Protein AF-A0A7C2IWT2-F1 (afdb_monomer_lite)

InterPro domains:
  IPR010985 Ribbon-helix-helix [SSF47598] (6-44)

Sequence (93 aa):
MPTRSRLNIDLRDERLYKAIKIRAVEEGTTVREIVVAALRQWLRSRNETGKGLNRTAVERLNEVRRRIFGDRVLPGSSADLIREAREERLAQL

Foldseek 3Di:
DPDDDDDDDDPVDPVVVVVLVVVCVVVVHDSVVSVVVVVVVVVVVVVVVVCPCPVVNVVVVVVVCCVVQNPDDDPDDPVVVVVVVVVVVVVVD

Secondary structure (DSSP, 8-state):
-------------HHHHHHHHHHHHHTT--HHHHHHHHHHHHHHHHHHHT-SS-HHHHHHHHHHHHHHHTT-PPSS-HHHHHHHHHHHHHHT-

Radius of gyration: 25.12 Å; chains: 1; bounding box: 66×38×51 Å

pLDDT: mean 79.66, std 15.22, range [42.25, 97.81]

Structure (mmCIF, N/CA/C/O backbone):
data_AF-A0A7C2IWT2-F1
#
_entry.id   AF-A0A7C2IWT2-F1
#
loop_
_atom_site.group_PDB
_atom_site.id
_atom_site.type_symbol
_atom_site.label_atom_id
_atom_site.label_alt_id
_atom_site.label_comp_id
_atom_site.label_asym_id
_atom_site.label_entity_id
_atom_site.label_seq_id
_atom_site.pdbx_PDB_ins_code
_atom_site.Cartn_x
_atom_site.Cartn_y
_atom_site.Cartn_z
_atom_site.occupancy
_atom_site.B_iso_or_equiv
_atom_site.auth_seq_id
_atom_site.auth_comp_id
_atom_site.auth_asym_id
_atom_site.auth_atom_id
_atom_site.pdbx_PDB_model_num
ATOM 1 N N . MET A 1 1 ? -23.699 0.124 -14.379 1.00 42.25 1 MET A N 1
ATOM 2 C CA . MET A 1 1 ? -23.518 0.106 -12.908 1.00 42.25 1 MET A CA 1
ATOM 3 C C . MET A 1 1 ? -22.129 -0.448 -12.623 1.00 42.25 1 MET A C 1
ATOM 5 O O . MET A 1 1 ? -21.848 -1.520 -13.148 1.00 42.25 1 MET A O 1
ATOM 9 N N . PRO A 1 2 ? -21.232 0.242 -11.897 1.00 55.94 2 PRO A N 1
ATOM 10 C CA . PRO A 1 2 ? -19.938 -0.344 -11.549 1.00 55.94 2 PRO A CA 1
ATOM 11 C C . PRO A 1 2 ? -20.156 -1.589 -10.678 1.00 55.94 2 PRO A C 1
ATOM 13 O O . PRO A 1 2 ? -20.848 -1.535 -9.661 1.00 55.94 2 PRO A O 1
ATOM 16 N N . THR A 1 3 ? -19.601 -2.726 -11.093 1.00 65.38 3 THR A N 1
ATOM 17 C CA . THR A 1 3 ? -19.706 -3.998 -10.373 1.00 65.38 3 THR A CA 1
ATOM 18 C C . THR A 1 3 ? -18.810 -3.971 -9.139 1.00 65.38 3 THR A C 1
ATOM 20 O O . THR A 1 3 ? -17.585 -3.865 -9.214 1.00 65.38 3 THR A O 1
ATOM 23 N N . ARG A 1 4 ? -19.427 -4.047 -7.956 1.00 82.00 4 ARG A N 1
ATOM 24 C CA . ARG A 1 4 ? -18.699 -4.074 -6.686 1.00 82.00 4 ARG A CA 1
ATOM 25 C C . ARG A 1 4 ? -18.105 -5.465 -6.469 1.00 82.00 4 ARG A C 1
ATOM 27 O O . ARG A 1 4 ? -18.832 -6.411 -6.193 1.00 82.00 4 ARG A O 1
ATOM 34 N N . SER A 1 5 ? -16.783 -5.569 -6.556 1.00 86.69 5 SER A N 1
ATOM 35 C CA . SER A 1 5 ? -16.046 -6.80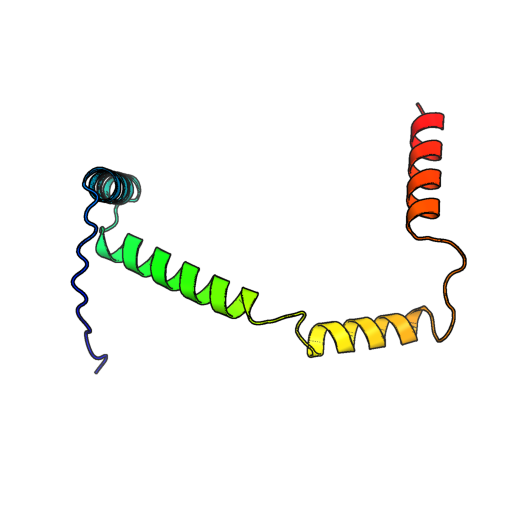7 -6.272 1.00 86.69 5 SER A CA 1
ATOM 36 C C . SER A 1 5 ? -15.569 -6.829 -4.816 1.00 86.69 5 SER A C 1
ATOM 38 O O . SER A 1 5 ? -15.083 -5.814 -4.309 1.00 86.69 5 SER A O 1
ATOM 40 N N . ARG A 1 6 ? -15.717 -7.968 -4.124 1.00 90.31 6 ARG A N 1
ATOM 41 C CA . ARG A 1 6 ? -15.240 -8.171 -2.745 1.00 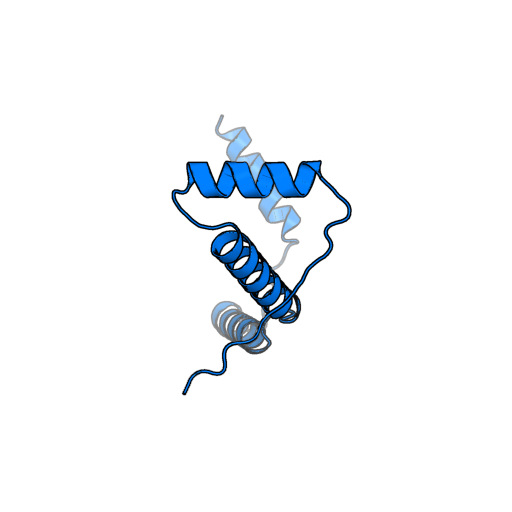90.31 6 ARG A CA 1
ATOM 42 C C . ARG A 1 6 ? -14.098 -9.181 -2.740 1.00 90.31 6 ARG A C 1
ATOM 44 O O . ARG A 1 6 ? -14.228 -10.255 -3.310 1.00 90.31 6 ARG A O 1
ATOM 51 N N . LEU A 1 7 ? -13.017 -8.834 -2.050 1.00 87.38 7 LEU A N 1
ATOM 52 C CA . LEU A 1 7 ? -11.855 -9.688 -1.842 1.00 87.38 7 LEU A CA 1
ATOM 53 C C . LEU A 1 7 ? -11.660 -9.883 -0.335 1.00 87.38 7 LEU A C 1
ATOM 55 O O . LEU A 1 7 ? -11.608 -8.899 0.403 1.00 87.38 7 LEU A O 1
ATOM 59 N N . ASN A 1 8 ? -11.580 -11.136 0.115 1.00 92.88 8 ASN A N 1
ATOM 60 C CA . ASN A 1 8 ? -11.192 -11.479 1.484 1.00 92.88 8 ASN A CA 1
ATOM 61 C C . ASN A 1 8 ? -9.745 -11.986 1.441 1.00 92.88 8 ASN A C 1
ATOM 63 O O . ASN A 1 8 ? -9.443 -12.884 0.659 1.00 92.88 8 ASN A O 1
ATOM 67 N N . ILE A 1 9 ? -8.865 -11.394 2.248 1.00 90.94 9 ILE A N 1
ATOM 68 C CA . ILE A 1 9 ? -7.436 -11.721 2.286 1.00 90.94 9 ILE A CA 1
ATOM 69 C C . ILE A 1 9 ? -7.104 -12.199 3.696 1.00 90.94 9 ILE A C 1
ATOM 71 O O . ILE A 1 9 ? -7.313 -11.459 4.657 1.00 90.94 9 ILE A O 1
ATOM 75 N N . ASP A 1 10 ? -6.585 -13.419 3.806 1.00 94.38 10 ASP A N 1
ATOM 76 C CA . ASP A 1 10 ? -5.933 -13.904 5.021 1.00 94.38 10 ASP A CA 1
ATOM 77 C C . ASP A 1 10 ? -4.455 -13.501 4.969 1.00 94.38 10 ASP A C 1
ATOM 79 O O . ASP A 1 10 ? -3.705 -13.984 4.123 1.00 94.38 10 ASP A O 1
ATOM 83 N N . LEU A 1 11 ? -4.051 -12.570 5.837 1.00 92.88 11 LEU A N 1
ATOM 84 C CA . LEU A 1 11 ? -2.676 -12.069 5.877 1.00 92.88 11 LEU A CA 1
ATOM 85 C C . LEU A 1 11 ? -1.718 -13.035 6.581 1.00 92.88 11 LEU A C 1
ATOM 87 O O . LEU A 1 11 ? -0.517 -12.938 6.353 1.00 92.88 11 LEU A O 1
ATOM 91 N N . ARG A 1 12 ? -2.222 -13.916 7.462 1.00 94.25 12 ARG A N 1
ATOM 92 C CA . ARG A 1 12 ? -1.423 -14.792 8.349 1.00 94.25 12 ARG A CA 1
ATOM 93 C C . ARG A 1 12 ? -0.290 -14.100 9.126 1.00 94.25 12 ARG A C 1
ATOM 95 O O . ARG A 1 12 ? 0.587 -14.767 9.662 1.00 94.25 12 ARG A O 1
ATOM 102 N N . ASP A 1 13 ? -0.335 -12.775 9.222 1.00 95.44 13 ASP A N 1
ATOM 103 C CA . ASP A 1 13 ? 0.630 -11.935 9.920 1.00 95.44 13 ASP A CA 1
ATOM 104 C C . ASP A 1 13 ? -0.125 -10.820 10.654 1.00 95.44 13 ASP A C 1
ATOM 106 O O . ASP A 1 13 ? -0.605 -9.839 10.072 1.00 95.44 13 ASP A O 1
ATOM 110 N N . GLU A 1 14 ? -0.253 -10.991 11.968 1.00 95.88 14 GLU A N 1
ATOM 111 C CA . GLU A 1 14 ? -0.940 -10.034 12.832 1.00 95.88 14 GLU A CA 1
ATOM 112 C C . GLU A 1 14 ? -0.191 -8.696 12.919 1.00 95.88 14 GLU A C 1
ATOM 114 O O . GLU A 1 14 ? -0.816 -7.637 13.040 1.00 95.88 14 GLU A O 1
ATOM 119 N N . ARG A 1 15 ? 1.146 -8.714 12.839 1.00 97.81 15 ARG A N 1
ATOM 120 C CA . ARG A 1 15 ? 1.963 -7.496 12.919 1.00 97.81 15 ARG A CA 1
ATOM 121 C C . ARG A 1 15 ? 1.753 -6.646 11.677 1.00 97.81 15 ARG A C 1
ATOM 123 O O . ARG A 1 15 ? 1.537 -5.441 11.804 1.00 97.81 15 ARG A O 1
ATOM 130 N N . LEU A 1 16 ? 1.720 -7.275 10.503 1.00 96.19 16 LEU A N 1
ATOM 131 C CA . LEU A 1 16 ? 1.399 -6.600 9.249 1.00 96.19 16 LEU A CA 1
ATOM 132 C C . LEU A 1 16 ? -0.001 -5.973 9.296 1.00 96.19 16 LEU A C 1
ATOM 134 O O . LEU A 1 16 ? -0.169 -4.805 8.944 1.00 96.19 16 LEU A O 1
ATOM 138 N N . TYR A 1 17 ? -1.003 -6.704 9.792 1.00 96.38 17 TYR A N 1
ATOM 139 C CA . TYR A 1 17 ? -2.357 -6.162 9.931 1.00 96.38 17 TYR A CA 1
ATOM 140 C C . TYR A 1 17 ? -2.416 -4.942 10.866 1.00 96.38 17 TYR A C 1
ATOM 142 O O . TYR A 1 17 ? -3.073 -3.947 10.544 1.00 96.38 17 TYR A O 1
ATOM 150 N N . LYS A 1 18 ? -1.706 -4.985 12.004 1.00 97.69 18 LYS A N 1
ATOM 151 C CA . LYS A 1 18 ? -1.602 -3.850 12.938 1.00 97.69 18 LYS A CA 1
ATOM 152 C C . LYS A 1 18 ? -0.920 -2.646 12.297 1.00 97.69 18 LYS A C 1
ATOM 154 O O . LYS A 1 18 ? -1.438 -1.541 12.424 1.00 97.69 18 LYS A O 1
ATOM 159 N N . ALA A 1 19 ? 0.177 -2.853 11.571 1.00 97.56 19 ALA A N 1
ATOM 160 C CA . ALA A 1 19 ? 0.877 -1.778 10.872 1.00 97.56 19 ALA A CA 1
ATOM 161 C C . ALA A 1 19 ? -0.032 -1.078 9.847 1.00 97.56 19 ALA A C 1
ATOM 163 O O . ALA A 1 19 ? -0.119 0.148 9.833 1.00 97.56 19 ALA A O 1
ATOM 164 N N . ILE A 1 20 ? -0.788 -1.849 9.055 1.00 96.56 20 ILE A N 1
ATOM 165 C CA . ILE A 1 20 ? -1.757 -1.300 8.092 1.00 96.56 20 ILE A CA 1
ATOM 166 C C . ILE A 1 20 ? -2.850 -0.495 8.812 1.00 96.5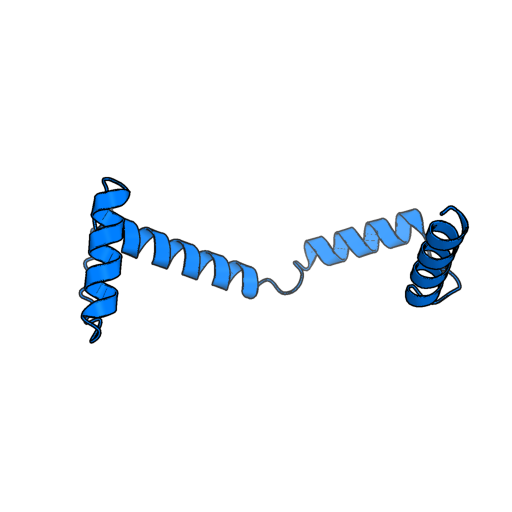6 20 ILE A C 1
ATOM 168 O O . ILE A 1 20 ? -3.241 0.573 8.347 1.00 96.56 20 ILE A O 1
ATOM 172 N N . LYS A 1 21 ? -3.344 -0.988 9.954 1.00 96.75 21 LYS A N 1
ATOM 173 C CA . LYS A 1 21 ? -4.345 -0.282 10.765 1.00 96.75 21 LYS A CA 1
ATOM 174 C C . LYS A 1 21 ? -3.832 1.039 11.325 1.00 96.75 21 LYS A C 1
ATOM 176 O O . LYS A 1 21 ? -4.544 2.031 11.224 1.00 96.75 21 LYS A O 1
ATOM 181 N N . ILE A 1 22 ? -2.632 1.048 11.903 1.00 97.81 22 ILE A N 1
ATOM 182 C CA . ILE A 1 22 ? -2.006 2.268 12.431 1.00 97.81 22 ILE A CA 1
ATOM 183 C C . ILE A 1 22 ? -1.893 3.295 11.309 1.00 97.81 22 ILE A C 1
ATOM 185 O O . ILE A 1 22 ? -2.366 4.418 11.458 1.00 97.81 22 ILE A O 1
ATOM 189 N N . ARG A 1 23 ? -1.394 2.870 10.145 1.00 97.38 23 ARG A N 1
ATOM 190 C CA . ARG A 1 23 ? -1.255 3.752 8.991 1.00 97.38 23 ARG A CA 1
ATOM 191 C C . ARG A 1 23 ? -2.586 4.336 8.517 1.00 97.38 23 ARG A C 1
ATOM 193 O O . ARG A 1 23 ? -2.649 5.509 8.174 1.00 97.38 23 ARG A O 1
ATOM 200 N N . ALA A 1 24 ? -3.653 3.537 8.537 1.00 97.19 24 ALA A N 1
ATOM 201 C CA . ALA A 1 24 ? -4.994 4.001 8.185 1.00 97.19 24 ALA A CA 1
ATOM 202 C C . ALA A 1 24 ? -5.479 5.118 9.123 1.00 97.19 24 ALA A C 1
ATOM 204 O O . ALA A 1 24 ? -6.052 6.098 8.657 1.00 97.19 24 ALA A O 1
ATOM 205 N N . VAL A 1 25 ? -5.208 4.994 10.427 1.00 97.81 25 VAL A N 1
ATOM 206 C CA . VAL A 1 25 ? -5.538 6.031 11.416 1.00 97.81 25 VAL A CA 1
ATOM 207 C C . VAL A 1 25 ? -4.707 7.292 11.187 1.00 97.81 25 VAL A C 1
ATOM 209 O O . VAL A 1 25 ? -5.274 8.380 11.149 1.00 97.81 25 VAL A O 1
ATOM 212 N N . GLU A 1 26 ? -3.393 7.153 10.994 1.00 97.44 26 GLU A N 1
ATOM 213 C CA . GLU A 1 26 ? -2.483 8.281 10.740 1.00 97.44 26 GLU A CA 1
ATOM 214 C C . GLU A 1 26 ? -2.872 9.085 9.491 1.00 97.44 26 GLU A C 1
ATOM 216 O O . GLU A 1 26 ? -2.792 10.310 9.494 1.00 97.44 26 GLU A O 1
ATOM 221 N N . GLU A 1 27 ? -3.310 8.406 8.428 1.00 96.19 27 GLU A N 1
ATOM 222 C CA . GLU A 1 27 ? -3.699 9.031 7.158 1.00 96.19 27 GLU A CA 1
ATOM 223 C C . GLU A 1 27 ? -5.186 9.437 7.101 1.00 96.19 27 GLU A C 1
ATOM 225 O O . GLU A 1 27 ? -5.637 9.960 6.082 1.00 96.19 27 GLU A O 1
ATOM 230 N N . GLY A 1 28 ? -5.968 9.202 8.164 1.00 97.31 28 GLY A N 1
ATOM 231 C CA . GLY A 1 28 ? -7.403 9.511 8.182 1.00 97.31 28 GLY A CA 1
ATOM 232 C C . GLY A 1 28 ? -8.209 8.742 7.125 1.00 97.31 28 GLY A C 1
ATOM 233 O O . GLY A 1 28 ? -9.194 9.251 6.594 1.00 97.31 28 GLY A O 1
ATOM 234 N N . THR A 1 29 ? -7.782 7.521 6.797 1.00 97.19 29 THR A N 1
ATOM 235 C CA . THR A 1 29 ? -8.330 6.679 5.723 1.00 97.19 29 THR A CA 1
ATOM 236 C C . THR A 1 29 ? -8.724 5.295 6.253 1.00 97.19 29 THR A C 1
ATOM 238 O O . THR A 1 29 ? -8.598 4.983 7.438 1.00 97.19 29 THR A O 1
ATOM 241 N N . THR A 1 30 ? -9.240 4.425 5.389 1.00 96.94 30 THR A N 1
ATOM 242 C CA . THR A 1 30 ? -9.610 3.055 5.749 1.00 96.94 30 THR A CA 1
ATOM 243 C C . THR A 1 30 ? -8.542 2.042 5.335 1.00 96.94 30 THR A C 1
ATOM 245 O O . THR A 1 30 ? -7.853 2.190 4.328 1.00 96.94 30 THR A O 1
ATOM 248 N N . VAL A 1 31 ? -8.481 0.908 6.045 1.00 95.56 31 VAL A N 1
ATOM 249 C CA . VAL A 1 31 ? -7.647 -0.249 5.651 1.00 95.56 31 VAL A CA 1
ATOM 250 C C . VAL A 1 31 ? -7.918 -0.672 4.202 1.00 95.56 31 VAL A C 1
ATOM 252 O O . VAL A 1 31 ? -7.001 -1.059 3.481 1.00 95.56 31 VAL A O 1
ATOM 255 N N . ARG A 1 32 ? -9.177 -0.578 3.749 1.00 94.69 32 ARG A N 1
ATOM 256 C CA . ARG A 1 32 ? -9.546 -0.877 2.362 1.00 94.69 32 ARG A CA 1
ATOM 257 C C . ARG A 1 32 ? -8.822 0.046 1.388 1.00 94.69 32 ARG A C 1
ATOM 259 O O . ARG A 1 32 ? -8.307 -0.443 0.390 1.00 94.69 32 ARG A O 1
ATOM 266 N N . GLU A 1 33 ? -8.822 1.347 1.644 1.00 95.56 33 GLU A N 1
ATOM 267 C CA . GLU A 1 33 ? -8.206 2.336 0.757 1.00 95.56 33 GLU A CA 1
ATOM 268 C C . GLU A 1 33 ? -6.695 2.144 0.679 1.00 95.56 33 GLU A C 1
ATOM 270 O O . GLU A 1 33 ? -6.173 2.078 -0.434 1.00 95.56 33 GLU A O 1
ATOM 275 N N . ILE A 1 34 ? -6.024 1.909 1.814 1.00 96.12 34 ILE A N 1
ATOM 276 C CA . ILE A 1 34 ? -4.591 1.576 1.840 1.00 96.12 34 ILE A CA 1
ATOM 277 C C . ILE A 1 34 ? -4.297 0.332 1.002 1.00 96.12 34 ILE A C 1
ATOM 279 O O . ILE A 1 34 ? -3.446 0.366 0.113 1.00 96.12 34 ILE A O 1
ATOM 283 N N . VAL A 1 35 ? -5.015 -0.769 1.243 1.00 95.00 35 VAL A N 1
ATOM 284 C CA . VAL A 1 35 ? -4.775 -2.033 0.528 1.00 95.00 35 VAL A CA 1
ATOM 285 C C . VAL A 1 35 ? -5.053 -1.876 -0.969 1.00 95.00 35 VAL A C 1
ATOM 287 O O . VAL A 1 35 ? -4.267 -2.334 -1.795 1.00 95.00 35 VAL A O 1
ATOM 290 N N . VAL A 1 36 ? -6.134 -1.189 -1.349 1.00 94.69 36 VAL A N 1
ATOM 291 C CA . VAL A 1 36 ? -6.459 -0.930 -2.761 1.00 94.69 36 VAL A CA 1
ATOM 292 C C . VAL A 1 36 ? -5.396 -0.050 -3.421 1.00 94.69 36 VAL A C 1
ATOM 294 O O . VAL A 1 36 ? -4.994 -0.334 -4.552 1.00 94.69 36 VAL A O 1
ATOM 297 N N . ALA A 1 37 ? -4.927 1.000 -2.746 1.00 94.25 37 ALA A N 1
ATOM 298 C CA . ALA A 1 37 ? -3.881 1.880 -3.255 1.00 94.25 37 ALA A CA 1
ATOM 299 C C . ALA A 1 37 ? -2.563 1.122 -3.464 1.00 94.25 37 ALA A C 1
ATOM 301 O O . ALA A 1 37 ? -1.985 1.205 -4.551 1.00 94.25 37 ALA A O 1
ATOM 302 N N . ALA A 1 38 ? -2.155 0.316 -2.480 1.00 94.06 38 ALA A N 1
ATOM 303 C CA . ALA A 1 38 ? -0.961 -0.518 -2.549 1.00 94.06 38 ALA A CA 1
ATOM 304 C C . ALA A 1 38 ? -1.038 -1.534 -3.700 1.00 94.06 38 ALA A C 1
ATOM 306 O O . ALA A 1 38 ? -0.113 -1.627 -4.504 1.00 94.06 38 ALA A O 1
ATOM 307 N N . LEU A 1 39 ? -2.169 -2.237 -3.854 1.00 93.81 39 LEU A N 1
ATOM 308 C CA . LEU A 1 39 ? -2.380 -3.180 -4.959 1.00 93.81 39 LEU A CA 1
ATOM 309 C C . LEU A 1 39 ? -2.335 -2.484 -6.325 1.00 93.81 39 LEU A C 1
ATOM 311 O O . LEU A 1 39 ? -1.711 -2.989 -7.256 1.00 93.81 39 LEU A O 1
ATOM 315 N N . ARG A 1 40 ? -2.949 -1.302 -6.458 1.00 93.44 40 ARG A N 1
ATOM 316 C CA . ARG A 1 40 ? -2.886 -0.509 -7.697 1.00 93.44 40 ARG A CA 1
ATOM 317 C C . ARG A 1 40 ? -1.462 -0.062 -8.012 1.00 93.44 40 ARG A C 1
ATOM 319 O O . ARG A 1 40 ? -1.055 -0.128 -9.168 1.00 93.44 40 ARG A O 1
ATOM 326 N N . GLN A 1 41 ? -0.720 0.406 -7.012 1.00 92.38 41 GLN A N 1
ATOM 327 C CA . GLN A 1 41 ? 0.676 0.805 -7.177 1.00 92.38 41 GLN A CA 1
ATOM 328 C C . GLN A 1 41 ? 1.542 -0.382 -7.591 1.00 92.38 41 GLN A C 1
ATOM 330 O O . GLN A 1 41 ? 2.317 -0.258 -8.533 1.00 92.38 41 GLN A O 1
ATOM 335 N N . TRP A 1 42 ? 1.362 -1.532 -6.946 1.00 90.50 42 TRP A N 1
ATOM 336 C CA . TRP A 1 42 ? 2.071 -2.760 -7.280 1.00 90.50 42 TRP A CA 1
ATOM 337 C C . TRP A 1 42 ? 1.761 -3.250 -8.703 1.00 90.50 42 TRP A C 1
ATOM 339 O O . TRP A 1 42 ? 2.668 -3.616 -9.445 1.00 90.50 42 TRP A O 1
ATOM 349 N N . LEU A 1 43 ? 0.500 -3.194 -9.142 1.00 87.31 43 LEU A N 1
ATOM 350 C CA . LEU A 1 43 ? 0.135 -3.529 -10.524 1.00 87.31 43 LEU A CA 1
ATOM 351 C C . LEU A 1 43 ? 0.755 -2.554 -11.534 1.00 87.31 43 LEU A C 1
ATOM 353 O O . LEU A 1 43 ? 1.252 -2.981 -12.574 1.00 87.31 43 LEU A O 1
ATOM 357 N N . ARG A 1 44 ? 0.763 -1.247 -11.231 1.00 87.38 44 ARG A N 1
ATOM 358 C CA . ARG A 1 44 ? 1.427 -0.242 -12.077 1.00 87.38 44 ARG A CA 1
ATOM 359 C C . ARG A 1 44 ? 2.926 -0.493 -12.176 1.00 87.38 44 ARG A C 1
ATOM 361 O O . ARG A 1 44 ? 3.435 -0.541 -13.290 1.00 87.38 44 ARG A O 1
ATOM 368 N N . SER A 1 45 ? 3.604 -0.732 -11.053 1.00 83.88 45 SER A N 1
ATOM 369 C CA . SER A 1 45 ? 5.044 -0.993 -11.064 1.00 83.88 45 SER A CA 1
ATOM 370 C C . SER A 1 45 ? 5.379 -2.264 -11.843 1.00 83.88 45 SER A C 1
ATOM 372 O O . SER A 1 45 ? 6.367 -2.288 -12.567 1.00 83.88 45 SER A O 1
ATOM 374 N N . ARG A 1 46 ? 4.531 -3.300 -11.809 1.00 74.88 46 ARG A N 1
ATOM 375 C CA . ARG A 1 46 ? 4.691 -4.500 -12.650 1.00 74.88 46 ARG A CA 1
ATOM 376 C C . ARG A 1 46 ? 4.472 -4.223 -14.139 1.00 74.88 46 ARG A C 1
ATOM 378 O O . ARG A 1 46 ? 5.242 -4.719 -14.957 1.00 74.88 46 ARG A O 1
ATOM 385 N N . ASN A 1 47 ? 3.491 -3.395 -14.488 1.00 63.12 47 ASN A N 1
ATOM 386 C CA . ASN A 1 47 ? 3.264 -2.965 -15.872 1.00 63.12 47 ASN A CA 1
ATOM 387 C C . ASN A 1 47 ? 4.397 -2.070 -16.406 1.00 63.12 47 ASN A C 1
ATOM 389 O O . ASN A 1 47 ? 4.677 -2.074 -17.603 1.00 63.12 47 ASN A O 1
ATOM 393 N N . GLU A 1 48 ? 5.067 -1.325 -15.528 1.00 58.44 48 GLU A N 1
ATOM 394 C CA . GLU A 1 48 ? 6.256 -0.531 -15.855 1.00 58.44 48 GLU A CA 1
ATOM 395 C C . GLU A 1 48 ? 7.512 -1.406 -15.956 1.00 58.44 48 GLU A C 1
ATOM 397 O O . GLU A 1 48 ? 8.287 -1.248 -16.893 1.00 58.44 48 GLU A O 1
ATOM 402 N N . THR A 1 49 ? 7.664 -2.403 -15.080 1.00 52.41 49 THR A N 1
ATOM 403 C CA . THR A 1 49 ? 8.796 -3.352 -15.108 1.00 52.41 49 THR A CA 1
ATOM 404 C C . THR A 1 49 ? 8.715 -4.317 -16.305 1.00 52.41 49 THR A C 1
ATOM 406 O O . THR A 1 49 ? 9.733 -4.837 -16.751 1.00 52.41 49 THR A O 1
ATOM 409 N N . GLY A 1 50 ? 7.519 -4.532 -16.872 1.00 48.03 50 GLY A N 1
ATOM 410 C CA . GLY A 1 50 ? 7.303 -5.278 -18.121 1.00 48.03 50 GLY A CA 1
ATOM 411 C C . GLY A 1 50 ? 7.525 -4.463 -19.403 1.00 48.03 50 GLY A C 1
ATOM 412 O O . GLY A 1 50 ? 7.599 -5.038 -20.488 1.00 48.03 50 GLY A O 1
ATOM 413 N N . LYS A 1 51 ? 7.681 -3.136 -19.308 1.00 49.69 51 LYS A N 1
ATOM 414 C CA . LYS A 1 51 ? 8.198 -2.316 -20.408 1.00 49.69 51 LYS A CA 1
ATOM 415 C C . LYS A 1 51 ? 9.717 -2.289 -20.302 1.00 49.69 51 LYS A C 1
ATOM 417 O O . LYS A 1 51 ? 10.304 -1.274 -19.933 1.00 49.69 51 LYS A O 1
ATOM 422 N N . GLY A 1 52 ? 10.359 -3.401 -20.675 1.00 50.19 52 GLY A N 1
ATOM 423 C CA . GLY A 1 52 ? 11.737 -3.324 -21.158 1.00 50.19 52 GLY A CA 1
ATOM 424 C C . GLY A 1 52 ? 11.816 -2.141 -22.119 1.00 50.19 52 GLY A C 1
ATOM 425 O O . GLY A 1 52 ? 10.921 -2.025 -22.957 1.00 50.19 52 GLY A O 1
ATOM 426 N N . LEU A 1 53 ? 12.765 -1.226 -21.867 1.00 53.94 53 LEU A N 1
ATOM 427 C CA . LEU A 1 53 ? 13.049 -0.001 -22.626 1.00 53.94 53 LEU A CA 1
ATOM 428 C C . LEU A 1 53 ? 12.042 0.215 -23.759 1.00 53.94 53 LEU A C 1
ATOM 430 O O . LEU A 1 53 ? 12.214 -0.378 -24.823 1.00 53.94 53 LEU A O 1
ATOM 43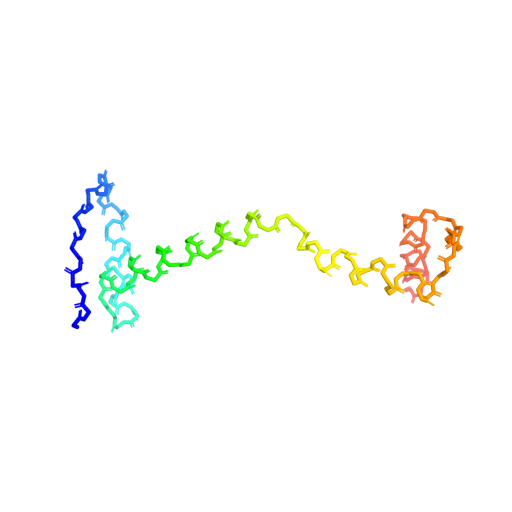4 N N . ASN A 1 54 ? 10.960 0.970 -23.495 1.00 60.53 54 ASN A N 1
ATOM 435 C CA . ASN A 1 54 ? 9.867 1.185 -24.451 1.00 60.53 54 ASN A CA 1
ATOM 436 C C . ASN A 1 54 ? 10.467 1.315 -25.855 1.00 60.53 54 ASN A C 1
ATOM 438 O O . ASN A 1 54 ? 11.273 2.216 -26.076 1.00 60.53 54 ASN A O 1
ATOM 442 N N . ARG A 1 55 ? 10.135 0.398 -26.771 1.00 60.22 55 ARG A N 1
ATOM 443 C CA . ARG A 1 55 ? 10.710 0.358 -28.121 1.00 60.22 55 ARG A CA 1
ATOM 444 C C . ARG A 1 55 ? 10.680 1.739 -28.778 1.00 60.22 55 ARG A C 1
ATOM 446 O O . ARG A 1 55 ? 11.668 2.149 -29.366 1.00 60.22 55 ARG A O 1
ATOM 453 N N . THR A 1 56 ? 9.622 2.508 -28.535 1.00 64.44 56 THR A N 1
ATOM 454 C CA . THR A 1 56 ? 9.486 3.899 -28.977 1.00 64.44 56 THR A CA 1
ATOM 455 C C . THR A 1 56 ? 10.499 4.853 -28.330 1.00 64.44 56 THR A C 1
ATOM 457 O O . THR A 1 56 ? 10.986 5.768 -28.982 1.00 64.44 56 THR A O 1
ATOM 460 N N . ALA A 1 57 ? 10.834 4.672 -27.052 1.00 67.75 57 ALA A N 1
ATOM 461 C CA . ALA A 1 57 ? 11.888 5.432 -26.378 1.00 67.75 57 ALA A CA 1
ATOM 462 C C . ALA A 1 57 ? 13.285 5.061 -26.905 1.00 67.75 57 ALA A C 1
ATOM 464 O O . ALA A 1 57 ? 14.107 5.951 -27.094 1.00 67.75 57 ALA A O 1
ATOM 465 N N . VAL A 1 58 ? 13.533 3.782 -27.206 1.00 72.19 58 VAL A N 1
ATOM 466 C CA . VAL A 1 58 ? 14.785 3.320 -27.839 1.00 72.19 58 VAL A CA 1
ATOM 467 C C . VAL A 1 58 ? 14.900 3.832 -29.272 1.00 72.19 58 VAL A C 1
ATOM 469 O O . VAL A 1 58 ? 15.960 4.296 -29.679 1.00 72.19 58 VAL A O 1
ATOM 472 N N . GLU A 1 59 ? 13.813 3.794 -30.036 1.00 75.31 59 GLU A N 1
ATOM 473 C CA . GLU A 1 59 ? 13.752 4.308 -31.404 1.00 75.31 59 GLU A CA 1
ATOM 474 C C . GLU A 1 59 ? 13.973 5.822 -31.430 1.00 75.31 59 GLU A C 1
ATOM 476 O O . GLU A 1 59 ? 14.834 6.281 -32.177 1.00 75.31 59 GLU A O 1
ATOM 481 N N . ARG A 1 60 ? 13.315 6.582 -30.542 1.00 75.44 60 ARG A N 1
ATOM 482 C CA . ARG A 1 60 ? 13.575 8.023 -30.371 1.00 75.44 60 ARG A CA 1
ATOM 483 C C . ARG A 1 60 ? 15.014 8.300 -29.952 1.00 75.44 60 ARG A C 1
ATOM 485 O O . ARG A 1 60 ? 15.629 9.220 -30.479 1.00 75.44 60 ARG A O 1
ATOM 492 N N . LEU A 1 61 ? 15.577 7.510 -29.037 1.00 76.62 61 LEU A N 1
ATOM 493 C CA . LEU A 1 61 ? 16.973 7.657 -28.625 1.00 76.62 61 LEU A CA 1
ATOM 494 C C . LEU A 1 61 ? 17.927 7.406 -29.802 1.00 76.62 61 LEU A C 1
ATOM 496 O O . LEU A 1 61 ? 18.858 8.177 -30.007 1.00 76.62 61 LEU A O 1
ATOM 500 N N . ASN A 1 62 ? 17.673 6.373 -30.608 1.00 76.56 62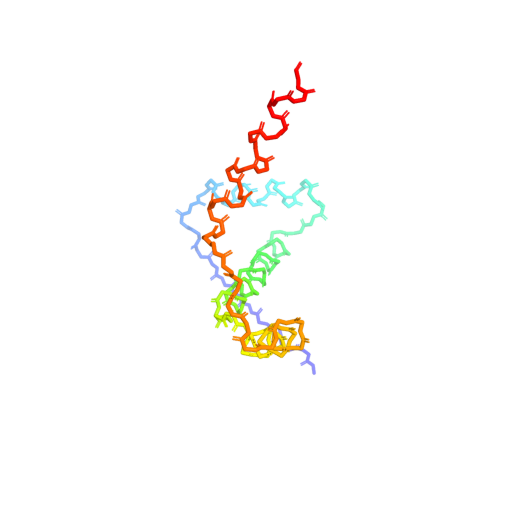 ASN A N 1
ATOM 501 C CA . ASN A 1 62 ? 18.471 6.043 -31.790 1.00 76.56 62 ASN A CA 1
ATOM 502 C C . ASN A 1 62 ? 18.311 7.062 -32.927 1.00 76.56 62 ASN A C 1
ATOM 504 O O . ASN A 1 62 ? 19.253 7.287 -33.687 1.00 76.56 62 ASN A O 1
ATOM 508 N N . GLU A 1 63 ? 17.135 7.669 -33.069 1.00 81.00 63 GLU A N 1
ATOM 509 C CA . GLU A 1 63 ? 16.882 8.767 -34.003 1.00 81.00 63 GLU A CA 1
ATOM 510 C C . GLU A 1 63 ? 17.638 10.027 -33.578 1.00 81.00 63 GLU A C 1
ATOM 512 O O . GLU A 1 63 ? 18.388 10.594 -34.371 1.00 81.00 63 GLU A O 1
ATOM 517 N N . VAL A 1 64 ? 17.535 10.414 -32.304 1.00 80.56 64 VAL A N 1
ATOM 518 C CA . VAL A 1 64 ? 18.280 11.548 -31.745 1.00 80.56 64 VAL A CA 1
ATOM 519 C C . VAL A 1 64 ? 19.786 11.307 -31.839 1.00 80.56 64 VAL A C 1
ATOM 521 O O . VAL A 1 64 ? 20.514 12.201 -32.266 1.00 80.56 64 VAL A O 1
ATOM 524 N N . ARG A 1 65 ? 20.259 10.092 -31.527 1.00 76.19 65 ARG A N 1
ATOM 525 C CA . ARG A 1 65 ? 21.671 9.714 -31.664 1.00 76.19 65 ARG A CA 1
ATOM 526 C C . ARG A 1 65 ? 22.151 9.869 -33.103 1.00 76.19 65 ARG A C 1
ATOM 528 O O . ARG A 1 65 ? 23.177 10.501 -33.311 1.00 76.19 65 ARG A O 1
ATOM 535 N N . ARG A 1 66 ? 21.415 9.345 -34.089 1.00 77.75 66 ARG A N 1
ATOM 536 C CA . ARG A 1 66 ? 21.766 9.503 -35.512 1.00 77.75 66 ARG A CA 1
ATOM 537 C C . ARG A 1 66 ? 21.709 10.955 -35.966 1.00 77.75 66 ARG A C 1
ATOM 539 O O . ARG A 1 66 ? 22.563 11.377 -36.730 1.00 77.75 66 ARG A O 1
ATOM 546 N N . ARG A 1 67 ? 20.749 11.743 -35.486 1.00 78.00 67 ARG A N 1
ATOM 547 C CA . ARG A 1 67 ? 20.658 13.163 -35.842 1.00 78.00 67 ARG A CA 1
ATOM 548 C C . ARG A 1 67 ? 21.838 13.973 -35.303 1.00 78.00 67 ARG A C 1
ATOM 550 O O . ARG A 1 67 ? 22.323 14.857 -35.994 1.00 78.00 67 ARG A O 1
ATOM 557 N N . ILE A 1 68 ? 22.266 13.697 -34.071 1.00 77.06 68 ILE A N 1
ATOM 558 C CA . ILE A 1 68 ? 23.329 14.458 -33.398 1.00 77.06 68 ILE A CA 1
ATOM 559 C C . ILE A 1 68 ? 24.720 13.954 -33.802 1.00 77.06 68 ILE A C 1
ATOM 561 O O . ILE A 1 68 ? 25.614 14.758 -34.043 1.00 77.06 68 ILE A O 1
ATOM 565 N N . PHE A 1 69 ? 24.906 12.636 -33.885 1.00 72.25 69 PHE A N 1
ATOM 566 C CA . PHE A 1 69 ? 26.216 12.009 -34.075 1.00 72.25 69 PHE A CA 1
ATOM 567 C C . PHE A 1 69 ? 26.389 11.333 -35.446 1.00 72.25 69 PHE A C 1
ATOM 569 O O . PHE A 1 69 ? 27.503 10.949 -35.792 1.00 72.25 69 PHE A O 1
ATOM 576 N N . GLY A 1 70 ? 25.336 11.203 -36.261 1.00 73.56 70 GLY A N 1
ATOM 577 C CA . GLY A 1 70 ? 25.400 10.488 -37.542 1.00 73.56 70 GLY A CA 1
ATOM 578 C C . GLY A 1 70 ? 25.851 9.036 -37.357 1.00 73.56 70 GLY A C 1
ATOM 579 O O . GLY A 1 70 ? 25.363 8.343 -36.461 1.00 73.56 70 GLY A O 1
ATOM 580 N N . ASP A 1 71 ? 26.826 8.619 -38.170 1.00 66.50 71 ASP A N 1
ATOM 581 C CA . ASP A 1 71 ? 27.555 7.343 -38.052 1.00 66.50 71 ASP A CA 1
ATOM 582 C C . ASP A 1 71 ? 28.873 7.470 -37.265 1.00 66.50 71 ASP A C 1
ATOM 584 O O . ASP A 1 71 ? 29.670 6.531 -37.205 1.00 66.50 71 ASP A O 1
ATOM 588 N N . ARG A 1 72 ? 29.146 8.629 -36.651 1.00 60.84 72 ARG A N 1
ATOM 589 C CA . ARG A 1 72 ? 30.376 8.815 -35.880 1.00 60.84 72 ARG A CA 1
ATOM 590 C C . ARG A 1 72 ? 30.251 8.122 -34.530 1.00 60.84 72 ARG A C 1
ATOM 592 O O . ARG A 1 72 ? 29.490 8.539 -33.659 1.00 60.84 72 ARG A O 1
ATOM 599 N N . VAL A 1 73 ? 31.059 7.087 -34.340 1.00 59.69 73 VAL A N 1
ATOM 600 C CA . VAL A 1 73 ? 31.405 6.602 -33.005 1.00 59.69 73 VAL A CA 1
ATOM 601 C C . VAL A 1 73 ? 32.310 7.662 -32.384 1.00 59.69 73 VAL A C 1
ATOM 603 O O . VAL A 1 73 ? 33.360 7.977 -32.943 1.00 59.69 73 VAL A O 1
ATOM 606 N N . LEU A 1 74 ? 31.881 8.263 -31.271 1.00 58.09 74 LEU A N 1
ATOM 607 C CA . LEU A 1 74 ? 32.738 9.175 -30.518 1.00 58.09 74 LEU A CA 1
ATOM 608 C C . LEU A 1 74 ? 33.989 8.395 -30.082 1.00 58.09 74 LEU A C 1
ATOM 610 O O . LEU A 1 74 ? 33.838 7.322 -29.491 1.00 58.09 74 LEU A O 1
ATOM 614 N N . PRO A 1 75 ? 35.203 8.869 -30.402 1.00 54.12 75 PRO A N 1
ATOM 615 C CA . PRO A 1 75 ? 36.412 8.204 -29.951 1.00 54.12 75 PRO A CA 1
ATOM 616 C C . PRO A 1 75 ? 36.518 8.323 -28.426 1.00 54.12 75 PRO A C 1
ATOM 618 O O . PRO A 1 75 ? 36.311 9.398 -27.869 1.00 54.12 75 PRO A O 1
ATOM 621 N N . GLY A 1 76 ? 36.848 7.210 -27.770 1.00 61.16 76 GLY A N 1
ATOM 622 C CA . GLY A 1 76 ? 37.053 7.139 -26.320 1.00 61.16 76 GLY A CA 1
ATOM 623 C C . GLY A 1 76 ? 35.940 6.401 -25.573 1.00 61.16 76 GLY A C 1
ATOM 624 O O . GLY A 1 76 ? 34.759 6.477 -25.917 1.00 61.16 76 GLY A O 1
ATOM 625 N N . SER A 1 77 ? 36.324 5.652 -24.535 1.00 70.88 77 SER A N 1
ATOM 626 C CA . SER A 1 77 ? 35.361 5.024 -23.632 1.00 70.88 77 SER A CA 1
ATOM 627 C C . SER A 1 77 ? 34.690 6.102 -22.790 1.00 70.88 77 SER A C 1
ATOM 629 O O . SER A 1 77 ? 35.343 7.024 -22.303 1.00 70.88 77 SER A O 1
ATOM 631 N N . SER A 1 78 ? 33.389 5.964 -22.529 1.00 63.41 78 SER A N 1
ATOM 632 C CA . SER A 1 78 ? 32.673 6.854 -21.602 1.00 63.41 78 SER A CA 1
ATOM 633 C C . SER A 1 78 ? 33.343 6.905 -20.223 1.00 63.41 78 SER A C 1
ATOM 635 O O . SER A 1 78 ? 33.258 7.910 -19.525 1.00 63.41 78 SER A O 1
ATOM 637 N N . ALA A 1 79 ? 34.044 5.832 -19.844 1.00 67.88 79 ALA A N 1
ATOM 638 C CA . ALA A 1 79 ? 34.811 5.752 -18.609 1.00 67.88 79 ALA A CA 1
ATOM 639 C C . ALA A 1 79 ? 36.056 6.657 -18.595 1.00 67.88 79 ALA A C 1
ATOM 641 O O . ALA A 1 79 ? 36.479 7.061 -17.515 1.00 67.88 79 ALA A O 1
ATOM 642 N N . ASP A 1 80 ? 36.637 6.970 -19.755 1.00 71.81 80 ASP A N 1
ATOM 643 C CA . ASP A 1 80 ? 37.804 7.850 -19.858 1.00 71.81 80 ASP A CA 1
ATOM 644 C C . ASP A 1 80 ? 37.381 9.313 -19.681 1.00 71.81 80 ASP A C 1
ATOM 646 O O . ASP A 1 80 ? 37.934 10.004 -18.833 1.00 71.81 80 ASP A O 1
ATOM 650 N N . LEU A 1 81 ? 36.293 9.732 -20.339 1.00 70.25 81 LEU A N 1
ATOM 651 C CA . LEU A 1 81 ? 35.725 11.083 -20.197 1.00 70.25 81 LEU A CA 1
ATOM 652 C C . LEU A 1 81 ? 35.286 11.391 -18.757 1.00 70.25 81 LEU A C 1
ATOM 654 O O . LEU A 1 81 ? 35.437 12.504 -18.259 1.00 70.25 81 LEU A O 1
ATOM 658 N N . ILE A 1 82 ? 34.734 10.394 -18.059 1.00 77.94 82 ILE A N 1
ATOM 659 C CA . ILE A 1 82 ? 34.325 10.542 -16.655 1.00 77.94 82 ILE A CA 1
ATOM 660 C C . ILE A 1 82 ? 35.544 10.649 -15.730 1.00 77.94 82 ILE A C 1
ATOM 662 O O . ILE A 1 82 ? 35.471 11.342 -14.713 1.00 77.94 82 ILE A O 1
ATOM 666 N N . ARG A 1 83 ? 36.637 9.948 -16.053 1.00 75.69 83 ARG A N 1
ATOM 667 C CA . ARG A 1 83 ? 37.890 9.993 -15.292 1.00 75.69 83 ARG A CA 1
ATOM 668 C C . ARG A 1 83 ? 38.551 11.360 -15.439 1.00 75.69 83 ARG A C 1
ATOM 670 O O . ARG A 1 83 ? 38.791 12.008 -14.428 1.00 75.69 83 ARG A O 1
ATOM 677 N N . GLU A 1 84 ? 38.695 11.830 -16.672 1.00 75.12 84 GLU A N 1
ATOM 678 C CA . GLU A 1 84 ? 39.268 13.135 -17.014 1.00 75.12 84 GLU A CA 1
ATOM 679 C C . GLU A 1 84 ? 38.495 14.282 -16.336 1.00 75.12 84 GLU A C 1
ATOM 681 O O . GLU A 1 84 ? 39.063 15.063 -15.578 1.00 75.12 84 GLU A O 1
ATOM 686 N N . ALA A 1 85 ? 37.159 14.287 -16.428 1.00 79.31 85 ALA A N 1
ATOM 687 C CA . ALA A 1 85 ?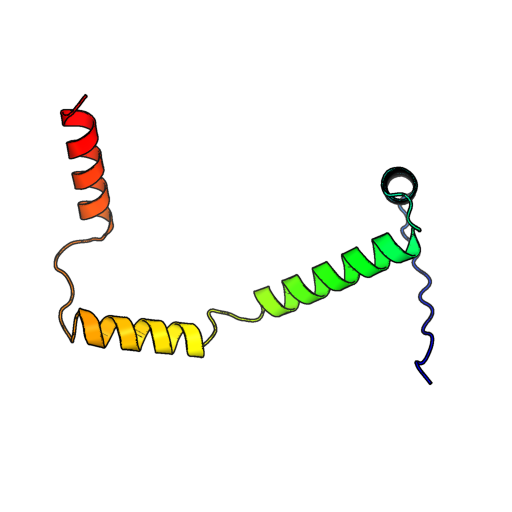 36.322 15.297 -15.768 1.00 79.31 85 ALA A CA 1
ATOM 688 C C . ALA A 1 85 ? 36.309 15.215 -14.223 1.00 79.31 85 ALA A C 1
ATOM 690 O O . ALA A 1 85 ? 35.806 16.120 -13.541 1.00 79.31 85 ALA A O 1
ATOM 691 N N . ARG A 1 86 ? 36.756 14.102 -13.627 1.00 79.38 86 ARG A N 1
ATOM 692 C CA . ARG A 1 86 ? 36.974 14.005 -12.171 1.00 79.38 86 ARG A CA 1
ATOM 693 C C . ARG A 1 86 ? 38.349 14.536 -11.790 1.00 79.38 86 ARG A C 1
ATOM 695 O O . ARG A 1 86 ? 38.444 15.226 -10.780 1.00 79.38 86 ARG A O 1
ATOM 702 N N . GLU A 1 87 ? 39.367 14.235 -12.584 1.00 82.06 87 GLU A N 1
ATOM 703 C CA . GLU A 1 87 ? 40.734 14.722 -12.392 1.00 82.06 87 GLU A CA 1
ATOM 704 C C . GLU A 1 87 ? 40.800 16.249 -12.527 1.00 82.06 87 GLU A C 1
ATOM 706 O O . GLU A 1 87 ? 41.353 16.906 -11.649 1.00 82.06 87 GLU A O 1
ATOM 711 N N . GLU A 1 88 ? 40.118 16.835 -13.516 1.00 80.56 88 GLU A N 1
ATOM 712 C CA . GLU A 1 88 ? 40.018 18.295 -13.671 1.00 80.56 88 GLU A CA 1
ATOM 713 C C . GLU A 1 88 ? 39.369 18.984 -12.461 1.00 80.56 88 GLU A C 1
ATOM 715 O O . GLU A 1 88 ? 39.828 20.035 -12.019 1.00 80.56 88 GLU A O 1
ATOM 720 N N . ARG A 1 89 ? 38.322 18.384 -11.879 1.00 77.31 89 ARG A N 1
ATOM 721 C CA . ARG A 1 89 ? 37.663 18.925 -10.676 1.00 77.31 89 ARG A CA 1
ATOM 722 C C . ARG A 1 89 ? 38.523 18.820 -9.424 1.00 77.31 89 ARG A C 1
ATOM 724 O O . ARG A 1 89 ? 38.392 19.659 -8.541 1.00 77.31 89 ARG A O 1
ATOM 731 N N . LEU A 1 90 ? 39.359 17.789 -9.334 1.00 75.00 90 LEU A N 1
ATOM 732 C CA . LEU A 1 90 ? 40.301 17.617 -8.230 1.00 75.00 90 LEU A CA 1
ATOM 733 C C . LEU A 1 90 ? 41.503 18.556 -8.356 1.00 75.00 90 LEU A C 1
ATOM 735 O O . LEU A 1 90 ? 42.011 19.001 -7.339 1.00 75.00 90 LEU A O 1
ATOM 739 N N . ALA A 1 91 ? 41.927 18.885 -9.577 1.00 72.62 91 ALA A N 1
ATOM 740 C CA . ALA A 1 91 ? 43.019 19.826 -9.831 1.00 72.62 91 ALA A CA 1
ATOM 741 C C . ALA A 1 91 ? 42.627 21.305 -9.630 1.00 72.62 91 ALA A C 1
ATOM 743 O O . ALA A 1 91 ? 43.499 22.167 -9.571 1.00 72.62 91 ALA A O 1
ATOM 744 N N . GLN A 1 92 ? 41.326 21.605 -9.556 1.00 68.38 92 GLN A N 1
ATOM 745 C CA . GLN A 1 92 ? 40.784 22.944 -9.283 1.00 68.38 92 GLN A CA 1
ATOM 746 C C . GLN A 1 92 ? 40.469 23.190 -7.791 1.00 68.38 92 GLN A C 1
ATOM 748 O O . GLN A 1 92 ? 39.924 24.244 -7.458 1.00 68.38 92 GLN A O 1
ATOM 753 N N . LEU A 1 93 ? 40.787 22.230 -6.914 1.00 54.69 93 LEU A N 1
ATOM 754 C CA . LEU A 1 93 ? 40.722 22.334 -5.449 1.00 54.69 93 LEU A CA 1
ATOM 755 C C . LEU A 1 93 ? 42.118 22.579 -4.869 1.00 54.69 93 LEU A C 1
ATOM 757 O O . LEU A 1 93 ? 42.192 23.334 -3.875 1.00 54.69 93 LEU A O 1
#

Organism: NCBI:txid42838